Protein AF-A0A8H4XQY8-F1 (afdb_monomer_lite)

Sequence (117 aa):
MSKQLFSVPIPSTNGSFTCTIPSDAQENSAIYLLTFTSPADNRLTPEFLDTFRLALDILEHNYPKGVLITTSGIQKFYSNGLELESALSSPGFFERHLNTLFRRLLTYVASYYLRIH

Structure (mmCIF, N/CA/C/O backbone):
data_AF-A0A8H4XQY8-F1
#
_entry.id   AF-A0A8H4XQY8-F1
#
loop_
_atom_site.group_PDB
_atom_site.id
_atom_site.type_symbol
_atom_site.label_atom_id
_atom_site.label_alt_id
_atom_site.label_comp_id
_atom_site.label_asym_id
_atom_site.label_entity_id
_atom_site.label_seq_id
_atom_site.pdbx_PDB_ins_code
_atom_site.Cartn_x
_atom_site.Cartn_y
_atom_site.Cartn_z
_atom_site.occupancy
_atom_site.B_iso_or_equiv
_atom_site.auth_seq_id
_atom_site.auth_comp_id
_atom_site.auth_asym_id
_atom_site.auth_atom_id
_atom_site.pdbx_PDB_model_num
ATOM 1 N N . MET A 1 1 ? -1.600 8.418 22.329 1.00 73.56 1 MET A N 1
ATOM 2 C CA . MET A 1 1 ? -0.433 8.483 21.419 1.00 73.56 1 MET A CA 1
ATOM 3 C C . MET A 1 1 ? -0.755 7.650 20.185 1.00 73.56 1 MET A C 1
ATOM 5 O O . MET A 1 1 ? -1.730 6.911 20.228 1.00 73.56 1 MET A O 1
ATOM 9 N N . SER A 1 2 ? -0.014 7.777 19.080 1.00 86.06 2 SER A N 1
ATOM 10 C CA . SER A 1 2 ? -0.180 6.821 17.978 1.00 86.06 2 SER A CA 1
ATOM 11 C C . SER A 1 2 ? 0.436 5.478 18.372 1.00 86.06 2 SER A C 1
ATOM 13 O O . SER A 1 2 ? 1.499 5.428 18.996 1.00 86.06 2 SER A O 1
ATOM 15 N N . LYS A 1 3 ? -0.239 4.380 18.029 1.00 93.19 3 LYS A N 1
ATOM 16 C CA . LYS A 1 3 ? 0.210 3.021 18.342 1.00 93.19 3 LYS A CA 1
ATOM 17 C C . LYS A 1 3 ? 0.549 2.283 17.059 1.00 93.19 3 LYS A C 1
ATOM 19 O O . LYS A 1 3 ? -0.319 2.097 16.210 1.00 93.19 3 LYS A O 1
ATOM 24 N N . GLN A 1 4 ? 1.791 1.827 16.928 1.00 96.19 4 GLN A N 1
ATOM 25 C CA . GLN A 1 4 ? 2.189 0.973 15.811 1.00 96.19 4 GLN A CA 1
ATOM 26 C C . GLN A 1 4 ? 1.580 -0.424 15.952 1.00 96.19 4 GLN A C 1
ATOM 28 O O . GLN A 1 4 ? 1.637 -1.030 17.022 1.00 96.19 4 GLN A O 1
ATOM 33 N N . LEU A 1 5 ? 1.002 -0.921 14.860 1.00 96.19 5 LEU A N 1
ATOM 34 C CA . LEU A 1 5 ? 0.443 -2.266 14.757 1.00 96.19 5 LEU A CA 1
ATOM 35 C C . LEU A 1 5 ? 1.447 -3.226 14.123 1.00 96.19 5 LEU A C 1
ATOM 37 O O . LEU A 1 5 ? 1.768 -4.254 14.711 1.00 96.19 5 LEU A O 1
ATOM 41 N N . PHE A 1 6 ? 1.967 -2.866 12.949 1.00 98.06 6 PHE A N 1
ATOM 42 C CA . PHE A 1 6 ? 2.963 -3.648 12.222 1.00 98.06 6 PHE A CA 1
ATOM 43 C C . PHE A 1 6 ? 3.777 -2.762 11.272 1.00 98.06 6 PHE A C 1
ATOM 45 O O . PHE A 1 6 ? 3.375 -1.642 10.948 1.00 98.06 6 PHE A O 1
ATOM 52 N N . SER A 1 7 ? 4.916 -3.283 10.815 1.00 98.31 7 SER A N 1
ATOM 53 C CA . SER A 1 7 ? 5.721 -2.694 9.747 1.00 98.31 7 SER A CA 1
ATOM 54 C C . SER A 1 7 ? 6.239 -3.800 8.830 1.00 98.31 7 SER A C 1
ATOM 56 O O . SER A 1 7 ? 6.660 -4.851 9.315 1.00 98.31 7 SER A O 1
ATOM 58 N N . VAL A 1 8 ? 6.174 -3.577 7.520 1.00 98.50 8 VAL A N 1
ATOM 59 C CA . VAL A 1 8 ? 6.625 -4.514 6.488 1.00 98.50 8 VAL A CA 1
ATOM 60 C C . VAL A 1 8 ? 7.692 -3.818 5.641 1.00 98.50 8 VAL A C 1
ATOM 62 O O . VAL A 1 8 ? 7.391 -2.779 5.045 1.00 98.50 8 VAL A O 1
ATOM 65 N N . PRO A 1 9 ? 8.932 -4.333 5.585 1.00 98.38 9 PRO A N 1
ATOM 66 C CA . PRO A 1 9 ? 9.963 -3.770 4.720 1.00 98.38 9 PRO A CA 1
ATOM 67 C C . PRO A 1 9 ? 9.635 -4.051 3.251 1.00 98.38 9 PRO A C 1
ATOM 69 O O . PRO A 1 9 ? 9.136 -5.126 2.922 1.00 98.38 9 PRO A O 1
ATOM 72 N N . ILE A 1 10 ? 9.945 -3.101 2.370 1.00 98.06 10 ILE A N 1
ATOM 73 C CA . ILE A 1 10 ? 9.835 -3.294 0.921 1.00 98.06 10 ILE A CA 1
ATOM 74 C C . ILE A 1 10 ? 11.143 -3.945 0.443 1.00 98.06 10 ILE A C 1
ATOM 76 O O . ILE A 1 10 ? 12.202 -3.320 0.586 1.00 98.06 10 ILE A O 1
ATOM 80 N N . PRO A 1 11 ? 11.113 -5.175 -0.105 1.00 95.88 11 PRO A N 1
ATOM 81 C CA . PRO A 1 11 ? 12.318 -5.890 -0.521 1.00 95.88 11 PRO A CA 1
ATOM 82 C C . PRO A 1 11 ? 13.217 -5.069 -1.446 1.00 95.88 11 PRO A C 1
ATOM 84 O O . PRO A 1 11 ? 12.731 -4.309 -2.277 1.00 95.88 11 PRO A O 1
ATOM 87 N N . SER A 1 12 ? 14.535 -5.241 -1.305 1.00 87.44 12 SER A N 1
ATOM 88 C CA . SER A 1 12 ? 15.548 -4.591 -2.156 1.00 87.44 12 SER A CA 1
ATOM 89 C C . SER A 1 12 ? 15.517 -3.054 -2.148 1.00 87.44 12 SER A C 1
ATOM 91 O O . SER A 1 12 ? 16.146 -2.416 -2.990 1.00 87.44 12 SER A O 1
ATOM 93 N N . THR A 1 13 ? 14.835 -2.448 -1.174 1.00 89.25 13 THR A N 1
ATOM 94 C CA . THR A 1 13 ? 14.815 -1.001 -0.941 1.00 89.25 13 THR A CA 1
ATOM 95 C C . THR A 1 13 ? 15.102 -0.697 0.531 1.00 89.25 13 THR A C 1
ATOM 97 O O . THR A 1 13 ? 15.070 -1.583 1.382 1.00 89.25 13 THR A O 1
ATOM 100 N N . ASN A 1 14 ? 15.314 0.581 0.853 1.00 92.75 14 ASN A N 1
ATOM 101 C CA . ASN A 1 14 ? 15.337 1.068 2.239 1.00 92.75 14 ASN A CA 1
ATOM 102 C C . ASN A 1 14 ? 13.946 1.550 2.700 1.00 92.75 14 ASN A C 1
ATOM 104 O O . ASN A 1 14 ? 13.840 2.426 3.559 1.00 92.75 14 ASN A O 1
ATOM 108 N N . GLY A 1 15 ? 12.885 1.047 2.064 1.00 97.12 15 GLY A N 1
ATOM 109 C CA . GLY A 1 15 ? 11.510 1.461 2.290 1.00 97.12 15 GLY A CA 1
ATOM 110 C C . GLY A 1 15 ? 10.699 0.506 3.164 1.00 97.12 15 GLY A C 1
ATOM 111 O O . GLY A 1 15 ? 11.091 -0.631 3.421 1.00 97.12 15 GLY A O 1
ATOM 112 N N . SER A 1 16 ? 9.539 0.968 3.627 1.00 98.44 16 SER A N 1
ATOM 113 C CA . SER A 1 16 ? 8.597 0.161 4.408 1.00 98.44 16 SER A CA 1
ATOM 114 C C . SER A 1 16 ? 7.160 0.676 4.323 1.00 98.44 16 SER A C 1
ATOM 116 O O . SER A 1 16 ? 6.914 1.843 4.012 1.00 98.44 16 SER A O 1
ATOM 118 N N . PHE A 1 17 ? 6.222 -0.209 4.656 1.00 98.62 17 PHE A N 1
ATOM 119 C CA . PHE A 1 17 ? 4.832 0.095 4.981 1.00 98.62 17 PHE A CA 1
ATOM 120 C C . PHE A 1 17 ? 4.639 -0.067 6.487 1.00 98.62 17 PHE A C 1
ATOM 122 O O . PHE A 1 17 ? 4.859 -1.149 7.018 1.00 98.62 17 PHE A O 1
ATOM 129 N N . THR A 1 18 ? 4.204 0.979 7.182 1.00 98.50 18 THR A N 1
ATOM 130 C CA . THR A 1 18 ? 3.956 0.960 8.628 1.00 98.50 18 THR A CA 1
ATOM 131 C C . THR A 1 18 ? 2.500 1.290 8.910 1.00 98.50 18 THR A C 1
ATOM 133 O O . THR A 1 18 ? 2.009 2.344 8.511 1.00 98.50 18 THR A O 1
ATOM 136 N N . CYS A 1 19 ? 1.809 0.394 9.612 1.00 97.88 19 CYS A N 1
ATOM 137 C CA . CYS A 1 19 ? 0.425 0.591 10.019 1.00 97.88 19 CYS A CA 1
ATOM 138 C C . CYS A 1 19 ? 0.351 1.029 11.480 1.00 97.88 19 CYS A C 1
ATOM 140 O O . CYS A 1 19 ? 0.969 0.423 12.361 1.00 97.88 19 CYS A O 1
ATOM 142 N N . THR A 1 20 ? -0.450 2.054 11.749 1.00 96.94 20 THR A N 1
ATOM 143 C CA . THR A 1 20 ? -0.670 2.597 13.092 1.00 96.94 20 THR A CA 1
ATOM 144 C C . THR A 1 20 ? -2.153 2.844 13.356 1.00 96.94 20 THR A C 1
ATOM 146 O O . THR A 1 20 ? -2.943 2.964 12.422 1.00 96.94 20 THR A O 1
ATOM 149 N N . ILE A 1 21 ? -2.521 2.943 14.631 1.00 95.00 21 ILE A N 1
ATOM 150 C CA . ILE A 1 21 ? -3.768 3.575 15.069 1.00 95.00 21 ILE A CA 1
ATOM 151 C C . ILE A 1 21 ? -3.408 5.000 15.514 1.00 95.00 21 ILE A C 1
ATOM 153 O O . ILE A 1 21 ? -2.472 5.159 16.306 1.00 95.00 21 ILE A O 1
ATOM 157 N N . PRO A 1 22 ? -4.098 6.046 15.022 1.00 89.50 22 PRO A N 1
ATOM 158 C CA . PRO A 1 22 ? -3.699 7.434 15.260 1.00 89.50 22 PRO A CA 1
ATOM 159 C C . PRO A 1 22 ? -3.929 7.900 16.707 1.00 89.50 22 PRO A C 1
ATOM 161 O O . PRO A 1 22 ? -3.283 8.847 17.153 1.00 89.50 22 PRO A O 1
ATOM 164 N N . SER A 1 23 ? -4.834 7.253 17.44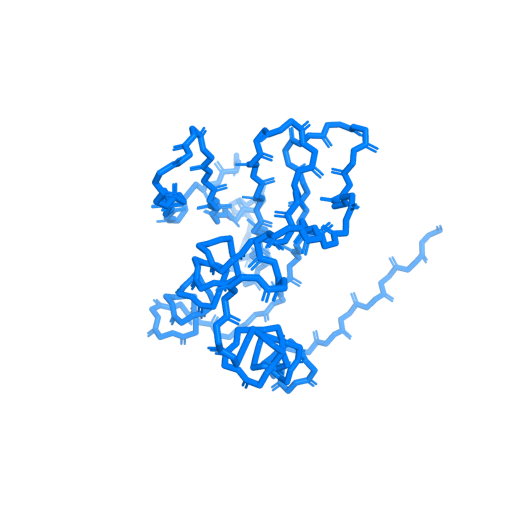5 1.00 86.94 23 SER A N 1
ATOM 165 C CA . SER A 1 23 ? -5.182 7.608 18.822 1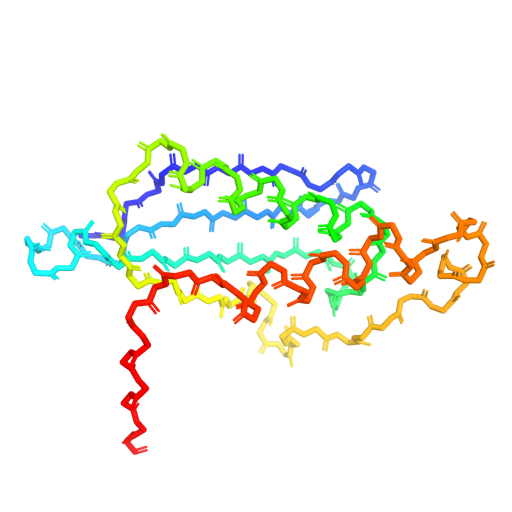.00 86.94 23 SER A CA 1
ATOM 166 C C . SER A 1 23 ? -5.640 6.385 19.614 1.00 86.94 23 SER A C 1
ATOM 168 O O . SER A 1 23 ? -6.328 5.522 19.078 1.00 86.94 23 SER A O 1
ATOM 170 N N . ASP A 1 24 ? -5.316 6.352 20.908 1.00 81.19 24 ASP A N 1
ATOM 171 C CA . ASP A 1 24 ? -5.753 5.308 21.846 1.00 81.19 24 ASP A CA 1
ATOM 172 C C . ASP A 1 24 ? -7.222 5.472 22.286 1.00 81.19 24 ASP A C 1
ATOM 174 O O . ASP A 1 24 ? -7.742 4.650 23.040 1.00 81.19 24 ASP A O 1
ATOM 178 N N . ALA A 1 25 ? -7.905 6.537 21.849 1.00 83.56 25 ALA A N 1
ATOM 179 C C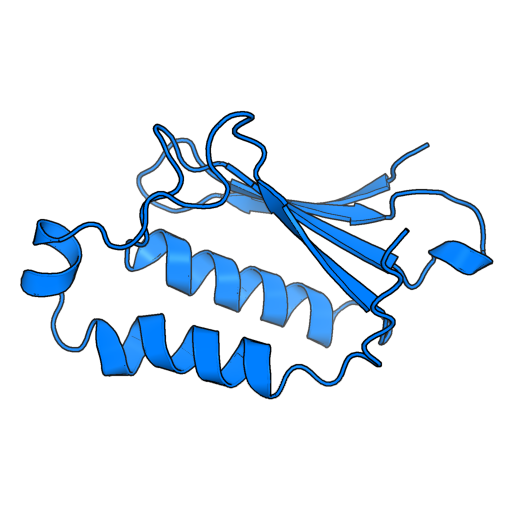A . ALA A 1 25 ? -9.325 6.718 22.130 1.00 83.56 25 ALA A CA 1
ATOM 180 C C . ALA A 1 25 ? -10.145 5.594 21.477 1.00 83.56 25 ALA A C 1
ATOM 182 O O . ALA A 1 25 ? -9.957 5.278 20.302 1.00 83.56 25 ALA A O 1
ATOM 183 N N . GLN A 1 26 ? -11.087 5.021 22.229 1.00 78.88 26 GLN A N 1
ATOM 184 C CA . GLN A 1 26 ? -11.871 3.857 21.804 1.00 78.88 26 GLN A CA 1
ATOM 185 C C . GLN A 1 26 ? -12.594 4.074 20.463 1.00 78.88 26 GLN A C 1
ATOM 187 O O . GLN A 1 26 ? -12.675 3.158 19.648 1.00 78.88 26 GLN A O 1
ATOM 192 N N . GLU A 1 27 ? -13.061 5.294 20.205 1.00 80.94 27 GLU A N 1
ATOM 193 C CA . GLU A 1 27 ? -13.688 5.720 18.945 1.00 80.94 27 GLU A CA 1
ATOM 194 C C . GLU A 1 27 ? -12.772 5.605 17.713 1.00 80.94 27 GLU A C 1
ATOM 196 O O . GLU A 1 27 ? -13.256 5.409 16.603 1.00 80.94 27 GLU A O 1
ATOM 201 N N . ASN A 1 28 ? -11.452 5.656 17.908 1.00 81.06 28 ASN A N 1
ATOM 202 C CA . ASN A 1 28 ? -10.447 5.568 16.848 1.00 81.06 28 ASN A CA 1
ATOM 203 C C . ASN A 1 28 ? -9.815 4.173 16.742 1.00 81.06 28 ASN A C 1
ATOM 205 O O . ASN A 1 28 ? -8.955 3.959 15.892 1.00 81.06 28 ASN A O 1
ATOM 209 N N . SER A 1 29 ? -10.242 3.210 17.569 1.00 82.31 29 SER A N 1
ATOM 210 C CA . SER A 1 29 ? -9.667 1.854 17.613 1.00 82.31 29 SER A CA 1
ATOM 211 C C . SER A 1 29 ? -9.816 1.063 16.304 1.00 82.31 29 SER A C 1
ATOM 213 O O . SER A 1 29 ? -9.083 0.100 16.084 1.00 82.31 29 SER A O 1
ATOM 215 N N . ALA A 1 30 ? -10.720 1.500 15.421 1.00 87.19 30 ALA A N 1
ATOM 216 C CA . ALA A 1 30 ? -10.949 0.947 14.088 1.00 87.19 30 ALA A CA 1
ATOM 217 C C . ALA A 1 30 ? -10.510 1.904 12.957 1.00 87.19 30 ALA A C 1
ATOM 219 O O . ALA A 1 30 ? -11.023 1.812 11.843 1.00 87.19 30 ALA A O 1
ATOM 220 N N . ILE A 1 31 ? -9.601 2.847 13.228 1.00 92.94 31 ILE A N 1
ATOM 221 C CA . ILE A 1 31 ? -8.968 3.690 12.205 1.00 92.94 31 ILE A CA 1
ATOM 222 C C . ILE A 1 31 ? -7.521 3.240 12.037 1.00 92.94 31 ILE A C 1
ATOM 224 O O . ILE A 1 31 ? -6.715 3.323 12.963 1.00 92.94 31 ILE A O 1
ATOM 228 N N . TYR A 1 32 ? -7.189 2.803 10.830 1.00 94.38 32 TYR A N 1
ATOM 229 C CA . TYR A 1 32 ? -5.866 2.323 10.464 1.00 94.38 32 TYR A CA 1
ATOM 230 C C . TYR A 1 32 ? -5.193 3.328 9.542 1.00 94.38 32 TYR A C 1
ATOM 232 O O . TYR A 1 32 ? -5.702 3.624 8.464 1.00 94.38 32 TYR A O 1
ATOM 240 N N . LEU A 1 33 ? -4.041 3.846 9.957 1.00 96.38 33 LEU A N 1
ATOM 241 C CA . LEU A 1 33 ? -3.191 4.696 9.136 1.00 96.38 33 LEU A CA 1
ATOM 242 C C . LEU A 1 33 ? -2.014 3.873 8.616 1.00 96.38 33 LEU A C 1
ATOM 244 O O . LEU A 1 33 ? -1.111 3.529 9.382 1.00 96.38 33 LEU A O 1
ATOM 248 N N . LEU A 1 34 ? -2.034 3.574 7.320 1.00 97.50 34 LEU A N 1
ATOM 249 C CA . LEU A 1 34 ? -0.971 2.886 6.605 1.00 97.50 34 LEU A CA 1
ATOM 250 C C . LEU A 1 34 ? -0.068 3.911 5.914 1.00 97.50 34 LEU A C 1
ATOM 252 O O . LEU A 1 34 ? -0.416 4.477 4.876 1.00 97.50 34 LEU A O 1
ATOM 256 N N . THR A 1 35 ? 1.100 4.138 6.501 1.00 98.25 35 THR A N 1
ATOM 257 C CA . THR A 1 35 ? 2.122 5.046 5.979 1.00 98.25 35 THR A CA 1
ATOM 258 C C . THR A 1 35 ? 3.160 4.256 5.204 1.00 98.25 35 THR A C 1
ATOM 260 O O . THR A 1 35 ? 3.745 3.323 5.750 1.00 98.25 35 THR A O 1
ATOM 263 N N . PHE A 1 36 ? 3.438 4.639 3.963 1.00 98.25 36 PHE A N 1
ATOM 264 C CA . PHE A 1 36 ? 4.506 4.032 3.174 1.00 98.25 36 PHE A CA 1
ATOM 265 C C . PHE A 1 36 ? 5.607 5.029 2.825 1.00 98.25 36 PHE A C 1
ATOM 267 O O . PHE A 1 36 ? 5.360 6.203 2.542 1.00 98.25 36 PHE A O 1
ATOM 274 N N . THR A 1 37 ? 6.839 4.534 2.838 1.00 98.00 37 THR A N 1
ATOM 275 C CA . THR A 1 37 ? 8.041 5.291 2.493 1.00 98.00 37 THR A CA 1
ATOM 276 C C . THR A 1 37 ? 8.923 4.388 1.654 1.00 98.00 37 THR A C 1
ATOM 278 O O . THR A 1 37 ? 9.397 3.378 2.150 1.00 98.00 37 THR A O 1
ATOM 281 N N . SER A 1 38 ? 9.160 4.749 0.402 1.00 97.12 38 SER A N 1
ATOM 282 C CA . SER A 1 38 ? 10.041 4.063 -0.536 1.00 97.12 38 SER A CA 1
ATOM 283 C C . SER A 1 38 ? 10.831 5.128 -1.292 1.00 97.12 38 SER A C 1
ATOM 285 O O . SER A 1 38 ? 10.320 5.703 -2.258 1.00 97.12 38 SER A O 1
ATOM 287 N N . PRO A 1 39 ? 12.041 5.473 -0.818 1.00 94.38 39 PRO A N 1
ATOM 288 C CA . PRO A 1 39 ? 12.843 6.519 -1.432 1.00 94.38 39 PRO A CA 1
ATOM 289 C C . PRO A 1 39 ? 13.114 6.256 -2.924 1.00 94.38 39 PRO A C 1
ATOM 291 O O . PRO A 1 39 ? 13.243 5.110 -3.340 1.00 94.38 39 PRO A O 1
ATOM 294 N N . ALA A 1 40 ? 13.236 7.295 -3.751 1.00 94.00 40 ALA A N 1
ATOM 295 C CA . ALA A 1 40 ? 13.197 8.715 -3.376 1.00 94.00 40 ALA A CA 1
ATOM 296 C C . ALA A 1 40 ? 11.777 9.322 -3.320 1.00 94.00 40 ALA A C 1
ATOM 298 O O . ALA A 1 40 ? 11.590 10.383 -2.727 1.00 94.00 40 ALA A O 1
ATOM 299 N N . ASP A 1 41 ? 10.792 8.679 -3.944 1.00 95.50 41 ASP A N 1
ATOM 300 C CA . ASP A 1 41 ? 9.525 9.317 -4.323 1.00 95.50 41 ASP A CA 1
ATOM 301 C C . ASP A 1 41 ? 8.349 8.328 -4.484 1.00 95.50 41 ASP A C 1
ATOM 303 O O . ASP A 1 41 ? 7.379 8.614 -5.188 1.00 95.50 41 ASP A O 1
ATOM 307 N N . ASN A 1 42 ? 8.399 7.177 -3.801 1.00 96.81 42 ASN A N 1
ATOM 308 C CA . ASN A 1 42 ? 7.342 6.158 -3.788 1.00 96.81 42 ASN A CA 1
ATOM 309 C C . ASN A 1 42 ? 6.942 5.682 -5.197 1.00 96.81 42 ASN A C 1
ATOM 311 O O . ASN A 1 42 ? 5.755 5.630 -5.539 1.00 96.81 42 ASN A O 1
ATOM 315 N N . ARG A 1 43 ? 7.938 5.362 -6.031 1.00 96.88 43 ARG A N 1
ATOM 316 C CA . ARG A 1 43 ? 7.726 4.736 -7.343 1.00 96.88 43 ARG A CA 1
ATOM 317 C C . ARG A 1 43 ? 7.065 3.367 -7.204 1.00 96.88 43 ARG A C 1
ATOM 319 O O . ARG A 1 43 ? 7.391 2.589 -6.310 1.00 96.88 43 ARG A O 1
ATOM 326 N N . LEU A 1 44 ? 6.142 3.077 -8.113 1.00 96.88 44 LEU A N 1
ATOM 327 C CA . LEU A 1 44 ? 5.406 1.819 -8.144 1.00 96.88 44 LEU A CA 1
ATOM 328 C C . LEU A 1 44 ? 6.250 0.750 -8.851 1.00 96.88 44 LEU A C 1
ATOM 330 O O . LEU A 1 44 ? 6.204 0.635 -10.077 1.00 96.88 44 LEU A O 1
ATOM 334 N N . THR A 1 45 ? 7.015 -0.008 -8.068 1.00 96.38 45 THR A N 1
ATOM 335 C CA . THR A 1 45 ? 7.717 -1.233 -8.492 1.00 96.38 45 THR A CA 1
ATOM 336 C C . THR A 1 45 ? 6.905 -2.476 -8.096 1.00 96.38 45 THR A C 1
ATOM 338 O O . THR A 1 45 ? 5.996 -2.362 -7.263 1.00 96.38 45 THR A O 1
ATOM 341 N N . PRO A 1 46 ? 7.204 -3.672 -8.637 1.00 96.56 46 PRO A N 1
ATOM 342 C CA . PRO A 1 46 ? 6.584 -4.917 -8.182 1.00 96.56 46 PRO A CA 1
ATOM 343 C C . PRO A 1 46 ? 6.676 -5.111 -6.664 1.00 96.56 46 PRO A C 1
ATOM 345 O O . PRO A 1 46 ? 5.672 -5.395 -6.017 1.00 96.56 46 PRO A O 1
ATOM 348 N N . GLU A 1 47 ? 7.845 -4.861 -6.072 1.00 96.94 47 GLU A N 1
ATOM 349 C CA . GLU A 1 47 ? 8.097 -5.026 -4.637 1.00 96.94 47 GLU A CA 1
ATOM 350 C C . GLU A 1 47 ? 7.243 -4.069 -3.806 1.00 96.94 47 GLU A C 1
ATOM 352 O O . GLU A 1 47 ? 6.682 -4.473 -2.788 1.00 96.94 47 GLU A O 1
ATOM 357 N N . PHE A 1 48 ? 7.101 -2.813 -4.240 1.00 97.62 48 PHE A N 1
ATOM 358 C CA . PHE A 1 48 ? 6.227 -1.844 -3.581 1.00 97.62 48 PHE A CA 1
ATOM 359 C C . PHE A 1 48 ? 4.766 -2.308 -3.617 1.00 97.62 48 PHE A C 1
ATOM 361 O O . PHE A 1 48 ? 4.086 -2.315 -2.589 1.00 97.62 48 PHE A O 1
ATOM 368 N N . LEU A 1 49 ? 4.283 -2.713 -4.796 1.00 97.75 49 LEU A N 1
ATOM 369 C CA . LEU A 1 49 ? 2.894 -3.123 -5.014 1.00 97.75 49 LEU A CA 1
ATOM 370 C C . LEU A 1 49 ? 2.548 -4.399 -4.238 1.00 97.75 49 LEU A C 1
ATOM 372 O O . LEU A 1 49 ? 1.492 -4.469 -3.604 1.00 97.75 49 LEU A O 1
ATOM 376 N N . ASP A 1 50 ? 3.441 -5.385 -4.240 1.00 97.31 50 ASP A N 1
ATOM 377 C CA . ASP A 1 50 ? 3.255 -6.644 -3.521 1.00 97.31 50 ASP A CA 1
ATOM 378 C C . ASP A 1 50 ? 3.341 -6.444 -2.007 1.00 97.31 50 ASP A C 1
ATOM 380 O O . ASP A 1 50 ? 2.532 -7.005 -1.265 1.00 97.31 50 ASP A O 1
ATOM 384 N N . THR A 1 51 ? 4.240 -5.573 -1.539 1.00 98.38 51 THR A N 1
ATOM 385 C CA . THR A 1 51 ? 4.328 -5.212 -0.116 1.00 98.38 51 THR A CA 1
ATOM 386 C C . THR A 1 51 ? 3.072 -4.474 0.348 1.00 98.38 51 THR A C 1
ATOM 388 O O . THR A 1 51 ? 2.569 -4.745 1.438 1.00 98.38 51 THR A O 1
ATOM 391 N N . PHE A 1 52 ? 2.503 -3.596 -0.486 1.00 98.06 52 PHE A N 1
ATOM 392 C CA . PHE A 1 52 ? 1.225 -2.947 -0.189 1.00 98.06 52 PHE A CA 1
ATOM 393 C C . PHE A 1 52 ? 0.106 -3.992 -0.071 1.00 98.06 52 PHE A C 1
ATOM 395 O O . PHE A 1 52 ? -0.640 -4.007 0.907 1.00 98.06 52 PHE A O 1
ATOM 402 N N . ARG A 1 53 ? 0.013 -4.928 -1.021 1.00 97.06 53 ARG A N 1
ATOM 403 C CA . ARG A 1 53 ? -0.983 -6.009 -0.956 1.00 97.06 53 ARG A CA 1
ATOM 404 C C . ARG A 1 53 ? -0.838 -6.849 0.308 1.00 97.06 53 ARG A C 1
ATOM 406 O O . ARG A 1 53 ? -1.857 -7.114 0.940 1.00 97.06 53 ARG A O 1
ATOM 413 N N . LEU A 1 54 ? 0.392 -7.194 0.689 1.00 97.81 54 LEU A N 1
ATOM 414 C CA . LEU A 1 54 ? 0.687 -7.923 1.921 1.00 97.81 54 LEU A CA 1
ATOM 415 C C . LEU A 1 54 ? 0.285 -7.125 3.169 1.00 97.81 54 LEU A C 1
ATOM 417 O O . LEU A 1 54 ? -0.292 -7.686 4.095 1.00 97.81 54 LEU A O 1
ATOM 421 N N . ALA A 1 55 ? 0.533 -5.815 3.199 1.00 97.81 55 ALA A N 1
ATOM 422 C CA . ALA A 1 55 ? 0.084 -4.964 4.299 1.00 97.81 55 ALA A CA 1
ATOM 423 C C . ALA A 1 55 ? -1.450 -4.959 4.429 1.00 97.81 55 ALA A C 1
ATOM 425 O O . ALA A 1 55 ? -1.969 -5.014 5.544 1.00 97.81 55 ALA A O 1
ATOM 426 N N . LEU A 1 56 ? -2.175 -4.952 3.303 1.00 96.12 56 LEU A N 1
ATOM 427 C CA . LEU A 1 56 ? -3.635 -5.094 3.294 1.00 96.12 56 LEU A CA 1
ATOM 428 C C . LEU A 1 56 ? -4.075 -6.486 3.782 1.00 96.12 56 LEU A C 1
ATOM 430 O O . LEU A 1 56 ? -5.007 -6.571 4.575 1.00 96.12 56 LEU A O 1
ATOM 434 N N . ASP A 1 57 ? -3.380 -7.562 3.387 1.00 95.69 57 ASP A N 1
ATOM 435 C CA . ASP A 1 57 ? -3.649 -8.925 3.881 1.00 95.69 57 ASP A CA 1
ATOM 436 C C . ASP A 1 57 ? -3.500 -9.027 5.396 1.00 95.69 57 ASP A C 1
ATOM 438 O O . ASP A 1 57 ? -4.387 -9.555 6.070 1.00 95.69 57 ASP A O 1
ATOM 442 N N . ILE A 1 58 ? -2.391 -8.507 5.927 1.00 96.62 58 ILE A N 1
ATOM 443 C CA . ILE A 1 58 ? -2.112 -8.495 7.363 1.00 96.62 58 ILE A CA 1
ATOM 444 C C . ILE A 1 58 ? -3.207 -7.727 8.095 1.00 96.62 58 ILE A C 1
ATOM 446 O O . ILE A 1 58 ? -3.678 -8.196 9.133 1.00 96.62 58 ILE A O 1
ATOM 450 N N . LEU A 1 59 ? -3.612 -6.571 7.562 1.00 94.12 59 LEU A N 1
ATOM 451 C CA . LEU A 1 59 ? -4.632 -5.743 8.185 1.00 94.12 59 LEU A CA 1
ATOM 452 C C . LEU A 1 59 ? -5.992 -6.456 8.228 1.00 94.12 59 LEU A C 1
ATOM 454 O O . LEU A 1 59 ? -6.597 -6.553 9.291 1.00 94.12 59 LEU A O 1
ATOM 458 N N . GLU A 1 60 ? -6.440 -7.001 7.096 1.00 91.75 60 GLU A N 1
ATOM 459 C CA . GLU A 1 60 ? -7.739 -7.672 6.965 1.00 91.75 60 GLU A CA 1
ATOM 460 C C . GLU A 1 60 ? -7.837 -8.975 7.774 1.00 91.75 60 GLU A C 1
ATOM 462 O O . GLU A 1 60 ? -8.911 -9.297 8.280 1.00 91.75 60 GLU A O 1
ATOM 467 N N . HIS A 1 61 ? -6.744 -9.738 7.890 1.00 93.38 61 HIS A N 1
ATOM 468 C CA . HIS A 1 61 ? -6.761 -11.029 8.587 1.00 93.38 61 HIS A CA 1
ATOM 469 C C . HIS A 1 61 ? -6.582 -10.913 10.099 1.00 93.38 61 HIS A C 1
ATOM 471 O O . HIS A 1 61 ? -7.110 -11.747 10.834 1.00 93.38 61 HIS A O 1
ATOM 477 N N . ASN A 1 62 ? -5.820 -9.924 10.571 1.00 95.12 62 ASN A N 1
ATOM 478 C CA . ASN A 1 62 ? -5.394 -9.876 11.973 1.00 95.12 62 ASN A CA 1
ATOM 479 C C . ASN A 1 62 ? -6.097 -8.797 12.799 1.00 95.12 62 ASN A C 1
ATOM 481 O O . ASN A 1 62 ? -5.952 -8.793 14.023 1.00 95.12 62 ASN A O 1
ATOM 485 N N . TYR A 1 63 ? -6.845 -7.886 12.169 1.00 92.44 63 TYR A N 1
ATOM 486 C CA . TYR A 1 63 ? -7.472 -6.762 12.859 1.00 92.44 63 TYR A CA 1
ATOM 487 C C . TYR A 1 63 ? -8.967 -6.641 12.524 1.00 92.44 63 TYR A C 1
ATOM 489 O O . TYR A 1 63 ? -9.409 -7.072 11.457 1.00 92.44 63 TYR A O 1
ATOM 497 N N . PRO A 1 64 ? -9.780 -6.074 13.437 1.00 91.44 64 PRO A N 1
ATOM 498 C CA . PRO A 1 64 ? -11.191 -5.815 13.176 1.00 91.44 64 PRO A CA 1
ATOM 499 C C . PRO A 1 64 ? -11.420 -4.951 11.930 1.00 91.44 64 PRO A C 1
ATOM 501 O O . PRO A 1 64 ? -10.585 -4.139 11.542 1.00 91.44 64 PRO A O 1
ATOM 504 N N . LYS A 1 65 ? -12.603 -5.076 11.320 1.00 89.06 65 LYS A N 1
ATOM 505 C CA . LYS A 1 65 ? -12.988 -4.199 10.207 1.00 89.06 65 LYS A CA 1
ATOM 506 C C . LYS A 1 65 ? -13.025 -2.743 10.669 1.00 89.06 65 LYS A C 1
ATOM 508 O O . LYS A 1 65 ? -13.571 -2.437 11.728 1.00 89.06 65 LYS A O 1
ATOM 513 N N . GLY A 1 66 ? -12.501 -1.855 9.833 1.00 89.19 66 GLY A N 1
ATOM 514 C CA . GLY A 1 66 ? -12.366 -0.441 10.150 1.00 89.19 66 GLY A CA 1
ATOM 515 C C . GLY A 1 66 ? -12.123 0.416 8.916 1.00 89.19 66 GLY A C 1
ATOM 516 O O . GLY A 1 66 ? -12.227 -0.057 7.786 1.00 89.19 66 GLY A O 1
ATOM 517 N N . VAL A 1 67 ? -11.803 1.685 9.144 1.00 90.50 67 VAL A N 1
ATOM 518 C CA . VAL A 1 67 ? -11.433 2.645 8.102 1.00 90.50 67 VAL A CA 1
ATOM 519 C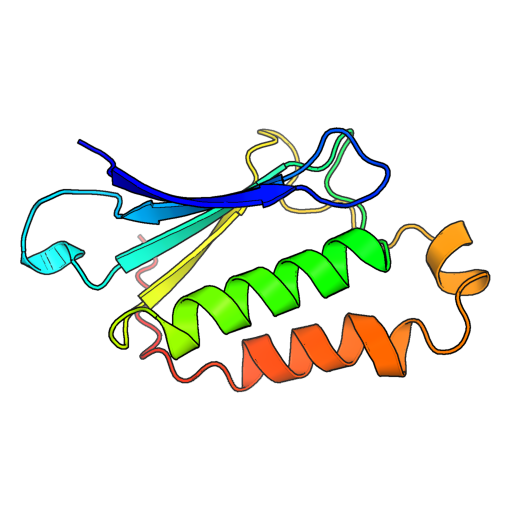 C . VAL A 1 67 ? -9.934 2.542 7.849 1.00 90.50 67 VAL A C 1
ATOM 521 O O . VAL A 1 67 ? -9.142 2.600 8.786 1.00 90.50 67 VAL A O 1
ATOM 524 N N . LEU A 1 68 ? -9.543 2.420 6.582 1.00 93.19 68 LEU A N 1
ATOM 525 C CA . LEU A 1 68 ? -8.148 2.491 6.159 1.00 93.19 68 LEU A CA 1
ATOM 526 C C . LEU A 1 68 ? -7.856 3.868 5.560 1.00 93.19 68 LEU A C 1
ATOM 528 O O . LEU A 1 68 ? -8.531 4.308 4.631 1.00 93.19 68 LEU A O 1
ATOM 532 N N . ILE A 1 69 ? -6.815 4.515 6.067 1.00 94.38 69 ILE A N 1
ATOM 533 C CA . ILE A 1 69 ? -6.218 5.729 5.522 1.00 94.38 69 ILE A CA 1
ATOM 534 C C . ILE A 1 69 ? -4.823 5.357 5.038 1.00 94.38 69 ILE A C 1
ATOM 536 O O . ILE A 1 69 ? -4.033 4.796 5.794 1.00 94.38 69 ILE A O 1
ATOM 540 N N . THR A 1 70 ? -4.500 5.686 3.794 1.00 96.38 70 THR A N 1
ATOM 541 C CA . THR A 1 70 ? -3.158 5.497 3.242 1.00 96.38 70 THR A CA 1
ATOM 542 C C . THR A 1 70 ? -2.474 6.847 3.116 1.00 96.38 70 THR A C 1
ATOM 544 O O . THR A 1 70 ? -3.082 7.828 2.691 1.00 96.38 70 THR A O 1
ATOM 547 N N . THR A 1 71 ? -1.205 6.921 3.496 1.00 96.94 71 THR A N 1
ATOM 548 C CA . THR A 1 71 ? -0.426 8.154 3.386 1.00 96.94 71 THR A CA 1
ATOM 549 C C . THR A 1 71 ? 1.034 7.857 3.086 1.00 96.94 71 THR A C 1
ATOM 551 O O . THR A 1 71 ? 1.500 6.724 3.198 1.00 96.94 71 THR A O 1
ATOM 554 N N . SER A 1 72 ? 1.764 8.897 2.711 1.00 97.69 72 SER A N 1
ATOM 555 C CA . SER A 1 72 ? 3.192 8.825 2.452 1.00 97.69 72 SER A CA 1
ATOM 556 C C . SER A 1 72 ? 3.989 9.360 3.634 1.00 97.69 72 SER A C 1
ATOM 558 O O . SER A 1 72 ? 3.627 10.374 4.231 1.00 97.69 72 SER A O 1
ATOM 560 N N . GLY A 1 73 ? 5.107 8.704 3.945 1.00 96.94 73 GLY A N 1
ATOM 561 C CA . GLY A 1 73 ? 6.135 9.253 4.831 1.00 96.94 73 GLY A CA 1
ATOM 562 C C . GLY A 1 73 ? 7.105 10.209 4.123 1.00 96.94 73 GLY A C 1
ATOM 563 O O . GLY A 1 73 ? 7.971 10.791 4.771 1.00 96.94 73 GLY A O 1
ATOM 564 N N . ILE A 1 74 ? 6.966 10.400 2.807 1.00 95.50 74 ILE A N 1
ATOM 565 C CA . ILE A 1 74 ? 7.728 11.362 2.003 1.00 95.50 74 ILE A CA 1
ATOM 566 C C . ILE A 1 74 ? 6.880 12.623 1.813 1.00 95.50 74 ILE A C 1
ATOM 568 O O . ILE A 1 74 ? 5.900 12.622 1.075 1.00 95.50 74 ILE A O 1
ATOM 572 N N . GLN A 1 75 ? 7.296 13.731 2.434 1.00 91.31 75 GLN A N 1
ATOM 573 C CA . GLN A 1 75 ? 6.512 14.974 2.523 1.00 91.31 75 GLN A CA 1
ATOM 574 C C . GLN A 1 75 ? 6.020 15.518 1.170 1.00 91.31 75 GLN A C 1
ATOM 576 O O . GLN A 1 75 ? 4.931 16.080 1.087 1.00 91.31 75 GLN A O 1
ATOM 581 N N . LYS A 1 76 ? 6.826 15.377 0.112 1.00 93.19 76 LYS A N 1
ATOM 582 C CA . LYS A 1 76 ? 6.531 15.946 -1.211 1.00 93.19 76 LYS A CA 1
ATOM 583 C C . LYS A 1 76 ? 5.649 15.052 -2.083 1.00 93.19 76 LYS A C 1
ATOM 585 O O . LYS A 1 76 ? 4.930 15.564 -2.936 1.00 93.19 76 LYS A O 1
ATOM 590 N N . PHE A 1 77 ? 5.729 13.736 -1.914 1.00 93.50 77 PHE A N 1
ATOM 591 C CA . PHE A 1 77 ? 5.133 12.787 -2.848 1.00 93.50 77 PHE A CA 1
ATOM 592 C C . PHE A 1 77 ? 4.261 11.799 -2.100 1.00 93.50 77 PHE A C 1
ATOM 594 O O . PHE A 1 77 ? 4.764 11.058 -1.260 1.00 93.50 77 PHE A O 1
ATOM 601 N N . TYR A 1 78 ? 2.978 11.718 -2.468 1.00 96.25 78 TYR A N 1
ATOM 602 C CA . TYR A 1 78 ? 2.213 10.508 -2.181 1.00 96.25 78 TYR A CA 1
ATOM 603 C C . TYR A 1 78 ? 2.851 9.344 -2.943 1.00 96.25 78 TYR A C 1
ATOM 605 O O . TYR A 1 78 ? 3.424 8.459 -2.333 1.00 96.25 78 TYR A O 1
ATOM 613 N N . SER A 1 79 ? 2.868 9.410 -4.273 1.00 96.19 79 SER A N 1
ATOM 614 C CA . SER A 1 79 ? 3.634 8.533 -5.162 1.00 96.19 79 SER A CA 1
ATOM 615 C C . SER A 1 79 ? 3.969 9.295 -6.438 1.00 96.19 79 SER A C 1
ATOM 617 O O . SER A 1 79 ? 3.143 10.079 -6.904 1.00 96.19 79 SER A O 1
ATOM 619 N N . ASN A 1 80 ? 5.157 9.076 -7.003 1.00 95.69 80 ASN A N 1
ATOM 620 C CA . ASN A 1 80 ? 5.551 9.627 -8.304 1.00 95.69 80 ASN A CA 1
ATOM 621 C C . ASN A 1 80 ? 5.242 8.676 -9.479 1.00 95.69 80 ASN A C 1
ATOM 623 O O . ASN A 1 80 ? 5.845 8.762 -10.548 1.00 95.69 80 ASN A O 1
ATOM 627 N N . GLY A 1 81 ? 4.292 7.758 -9.282 1.00 94.12 81 GLY A N 1
ATOM 628 C CA . GLY A 1 81 ? 3.780 6.873 -10.322 1.00 94.12 81 GLY A CA 1
ATOM 629 C C . GLY A 1 81 ? 4.699 5.697 -10.638 1.00 94.12 81 GLY A C 1
ATOM 630 O O . GLY A 1 81 ? 5.512 5.274 -9.818 1.00 94.12 81 GLY A O 1
ATOM 631 N N . LEU A 1 82 ? 4.523 5.131 -11.831 1.00 94.44 82 LEU A N 1
ATOM 632 C CA . LEU A 1 82 ? 5.233 3.931 -12.272 1.00 94.44 82 LEU A CA 1
ATOM 633 C C . LEU A 1 82 ? 6.742 4.150 -12.329 1.00 94.44 82 LEU A C 1
ATOM 635 O O . LEU A 1 82 ? 7.204 5.191 -12.792 1.00 94.44 82 LEU A O 1
ATOM 639 N N . GLU A 1 83 ? 7.505 3.150 -11.902 1.00 94.19 83 GLU A N 1
ATOM 640 C CA . GLU A 1 83 ? 8.889 3.009 -12.348 1.00 94.19 83 GLU A CA 1
ATOM 641 C C . GLU A 1 83 ? 8.846 2.359 -13.735 1.00 94.19 83 GLU A C 1
ATOM 643 O O . GLU A 1 83 ? 8.434 1.207 -13.869 1.00 94.19 83 GLU A O 1
ATOM 648 N N . LEU A 1 84 ? 9.135 3.137 -14.781 1.00 93.38 84 LEU A N 1
ATOM 649 C CA . LEU A 1 84 ? 8.826 2.737 -16.154 1.00 93.38 84 LEU A CA 1
ATOM 650 C C . LEU A 1 84 ? 9.671 1.539 -16.596 1.00 93.38 84 LEU A C 1
ATOM 652 O O . LEU A 1 84 ? 9.133 0.606 -17.188 1.00 93.38 84 LEU A O 1
ATOM 656 N N . GLU A 1 85 ? 10.964 1.535 -16.279 1.00 93.62 85 GLU A N 1
ATOM 657 C CA . GLU A 1 85 ? 11.875 0.471 -16.709 1.00 93.62 85 GLU A CA 1
ATOM 658 C C . GLU A 1 85 ? 11.549 -0.856 -16.011 1.00 93.62 85 GLU A C 1
ATOM 660 O O . GLU A 1 85 ? 11.456 -1.906 -16.650 1.00 93.62 85 GLU A O 1
ATOM 665 N N . SER A 1 86 ? 11.278 -0.819 -14.707 1.00 91.75 86 SER A N 1
ATOM 666 C CA . SER A 1 86 ? 10.811 -1.961 -13.920 1.00 91.75 86 SER A CA 1
ATOM 667 C C . SER A 1 86 ? 9.467 -2.477 -14.429 1.00 91.75 86 SER A C 1
ATOM 669 O O . SER A 1 86 ? 9.298 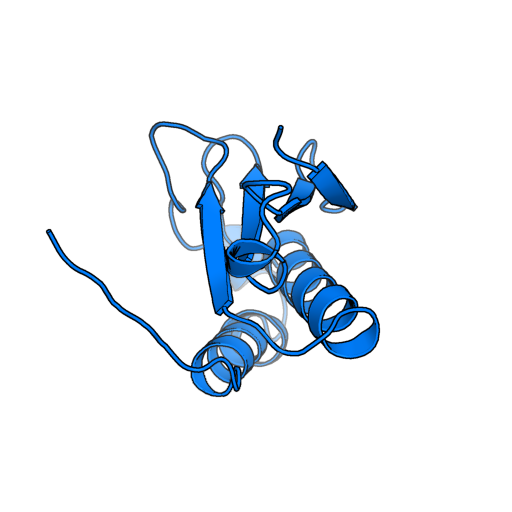-3.686 -14.589 1.00 91.75 86 SER A O 1
ATOM 671 N N . ALA A 1 87 ? 8.524 -1.587 -14.758 1.00 93.62 87 ALA A N 1
ATOM 672 C CA . ALA A 1 87 ? 7.221 -1.986 -15.283 1.00 93.62 87 ALA A CA 1
ATOM 673 C C . ALA A 1 87 ? 7.327 -2.680 -16.649 1.00 93.62 87 ALA A C 1
ATOM 675 O O . ALA A 1 87 ? 6.638 -3.671 -16.887 1.00 93.62 87 ALA A O 1
ATOM 676 N N . LEU A 1 88 ? 8.202 -2.191 -17.533 1.00 95.00 88 LEU A N 1
ATOM 677 C CA . LEU A 1 88 ? 8.430 -2.782 -18.855 1.00 95.00 88 LEU A CA 1
ATOM 678 C C . LEU A 1 88 ? 9.229 -4.091 -18.790 1.00 95.00 88 LEU A C 1
ATOM 680 O O . LEU A 1 88 ? 8.999 -4.990 -19.598 1.00 95.00 88 LEU A O 1
ATOM 684 N N . SER A 1 89 ? 10.151 -4.213 -17.833 1.00 95.25 89 SER A N 1
ATOM 685 C CA . SER A 1 89 ? 10.994 -5.404 -17.661 1.00 95.25 89 SER A CA 1
ATOM 686 C C . SER A 1 89 ? 10.351 -6.512 -16.824 1.00 95.25 89 SER A C 1
ATOM 688 O O . SER A 1 89 ? 10.843 -7.638 -16.855 1.00 95.25 89 SER A O 1
ATOM 690 N N . SER A 1 90 ? 9.250 -6.233 -16.118 1.00 93.94 90 SER A N 1
ATOM 691 C CA . SER A 1 90 ? 8.541 -7.198 -15.268 1.00 93.94 90 SER A CA 1
ATOM 692 C C . SER A 1 90 ? 7.379 -7.866 -16.019 1.00 93.94 90 SER A C 1
ATOM 694 O O . SER A 1 90 ? 6.337 -7.237 -16.233 1.00 93.94 90 SER A O 1
ATOM 696 N N . PRO A 1 91 ? 7.481 -9.156 -16.400 1.00 95.19 91 PRO A N 1
ATOM 697 C CA . PRO A 1 91 ? 6.423 -9.828 -17.145 1.00 95.19 91 PRO A CA 1
ATOM 698 C C . PRO A 1 91 ? 5.112 -9.896 -16.356 1.00 95.19 91 PRO A C 1
ATOM 700 O O . PRO A 1 91 ? 5.030 -10.511 -15.289 1.00 95.19 91 PRO A O 1
ATOM 703 N N . GLY A 1 92 ? 4.060 -9.308 -16.922 1.00 95.44 92 GLY A N 1
ATOM 704 C CA . GLY A 1 92 ? 2.745 -9.244 -16.292 1.00 95.44 92 GLY A CA 1
ATOM 705 C C . GLY A 1 92 ? 2.634 -8.186 -15.193 1.00 95.44 92 GLY A C 1
ATOM 706 O O . GLY A 1 92 ? 1.802 -8.341 -14.303 1.00 95.44 92 GLY A O 1
ATOM 707 N N . PHE A 1 93 ? 3.469 -7.138 -15.218 1.00 96.75 93 PHE A N 1
ATOM 708 C CA . PHE A 1 93 ? 3.441 -6.036 -14.250 1.00 96.75 93 PHE A CA 1
ATOM 709 C C . PHE A 1 93 ? 2.016 -5.540 -13.950 1.00 96.75 93 PHE A C 1
ATOM 711 O O . PHE A 1 93 ? 1.589 -5.469 -12.793 1.00 96.75 93 PHE A O 1
ATOM 718 N N . PHE A 1 94 ? 1.254 -5.239 -15.005 1.00 95.50 94 PHE A N 1
ATOM 719 C CA . PHE A 1 94 ? -0.099 -4.716 -14.873 1.00 95.50 94 PHE A CA 1
ATOM 720 C C . PHE A 1 94 ? -1.045 -5.762 -14.292 1.00 95.50 94 PHE A C 1
ATOM 722 O O . PHE A 1 94 ? -1.727 -5.489 -13.310 1.00 95.50 94 PHE A O 1
ATOM 729 N N . GLU A 1 95 ? -1.085 -6.966 -14.854 1.00 96.06 95 GLU A N 1
ATOM 730 C CA . GLU A 1 95 ? -2.059 -7.990 -14.481 1.00 96.06 95 GLU A CA 1
ATOM 731 C C . GLU A 1 95 ? -1.778 -8.611 -13.112 1.00 96.06 95 GLU A C 1
ATOM 733 O O . GLU A 1 95 ? -2.721 -8.963 -12.405 1.00 96.06 95 GLU A O 1
ATOM 738 N N . ARG A 1 96 ? -0.503 -8.763 -12.739 1.00 95.44 96 ARG A N 1
ATOM 739 C CA . ARG A 1 96 ? -0.079 -9.510 -11.544 1.00 95.44 96 ARG A CA 1
ATOM 740 C C . ARG A 1 96 ? 0.184 -8.638 -10.326 1.00 95.44 96 ARG A C 1
ATOM 742 O O . ARG A 1 96 ? 0.062 -9.161 -9.218 1.00 95.44 96 ARG A O 1
ATOM 749 N N . HIS A 1 97 ? 0.526 -7.363 -10.525 1.00 96.06 97 HIS A N 1
ATOM 750 C CA . HIS A 1 97 ? 0.912 -6.455 -9.442 1.00 96.06 97 HIS A CA 1
ATOM 751 C C . HIS A 1 97 ? -0.018 -5.238 -9.361 1.00 96.06 97 HIS A C 1
ATOM 753 O O . HIS A 1 97 ? -0.738 -5.070 -8.368 1.00 96.06 97 HIS A O 1
ATOM 759 N N . LEU A 1 98 ? -0.066 -4.407 -10.409 1.00 96.94 98 LEU A N 1
ATOM 760 C CA . LEU A 1 98 ? -0.772 -3.121 -10.351 1.00 96.94 98 LEU A CA 1
ATOM 761 C C . LEU A 1 98 ? -2.296 -3.293 -10.283 1.00 96.94 98 LEU A C 1
ATOM 763 O O . LEU A 1 98 ? -2.942 -2.826 -9.343 1.00 96.94 98 LEU A O 1
ATOM 767 N N . ASN A 1 99 ? -2.881 -4.008 -11.245 1.00 95.75 99 ASN A N 1
ATOM 768 C CA . ASN A 1 99 ? -4.331 -4.185 -11.342 1.00 95.75 99 ASN A CA 1
ATOM 769 C C . ASN A 1 99 ? -4.874 -5.013 -10.178 1.00 95.75 99 ASN A C 1
ATOM 771 O O . ASN A 1 99 ? -5.992 -4.781 -9.725 1.00 95.75 99 ASN A O 1
ATOM 775 N N . THR A 1 100 ? -4.086 -5.949 -9.650 1.00 94.44 100 THR A N 1
ATOM 776 C CA . THR A 1 100 ? -4.451 -6.701 -8.444 1.00 94.44 100 THR A CA 1
ATOM 777 C C . THR A 1 100 ? -4.532 -5.815 -7.209 1.00 94.44 100 THR A C 1
ATOM 779 O O . THR A 1 100 ? -5.471 -5.968 -6.429 1.00 94.44 100 THR A O 1
ATOM 782 N N . LEU A 1 101 ? -3.599 -4.867 -7.038 1.00 95.31 101 LEU A N 1
ATOM 783 C CA . LEU A 1 101 ? -3.673 -3.892 -5.952 1.00 95.31 101 LEU A CA 1
ATOM 784 C C . LEU A 1 101 ? -4.880 -2.969 -6.142 1.00 95.31 101 LEU A C 1
ATOM 786 O O . LEU A 1 101 ? -5.657 -2.791 -5.209 1.00 95.31 101 LEU A O 1
ATOM 790 N N . PHE A 1 102 ? -5.079 -2.417 -7.342 1.00 94.50 102 PHE A N 1
ATOM 791 C CA . PHE A 1 102 ? -6.216 -1.532 -7.612 1.00 94.50 102 PHE A CA 1
ATOM 792 C C . PHE A 1 102 ? -7.553 -2.224 -7.407 1.00 94.50 102 PHE A C 1
ATOM 794 O O . PHE A 1 102 ? -8.427 -1.666 -6.749 1.00 94.50 102 PHE A O 1
ATOM 801 N N . ARG A 1 103 ? -7.700 -3.461 -7.887 1.00 93.56 103 ARG A N 1
ATOM 802 C CA . ARG A 1 103 ? -8.885 -4.269 -7.609 1.00 93.56 103 ARG A CA 1
ATOM 803 C C . ARG A 1 103 ? -9.106 -4.385 -6.108 1.00 93.56 103 ARG A C 1
ATOM 805 O O . ARG A 1 103 ? -10.216 -4.134 -5.661 1.00 93.56 103 ARG A O 1
ATOM 812 N N . ARG A 1 104 ? -8.060 -4.705 -5.342 1.00 90.62 104 ARG A N 1
ATOM 813 C CA . ARG A 1 104 ? -8.164 -4.832 -3.888 1.00 90.62 104 ARG A CA 1
ATOM 814 C C . ARG A 1 104 ? -8.587 -3.532 -3.220 1.00 90.62 104 ARG A C 1
ATOM 816 O O . ARG A 1 104 ? -9.478 -3.577 -2.388 1.00 90.62 104 ARG A O 1
ATOM 823 N N . LEU A 1 105 ? -8.000 -2.398 -3.601 1.00 91.00 105 LEU A N 1
ATOM 824 C CA . LEU A 1 105 ? -8.361 -1.087 -3.058 1.00 91.00 105 LEU A CA 1
ATOM 825 C C . LEU A 1 105 ? -9.807 -0.706 -3.399 1.00 91.00 105 LEU A C 1
ATOM 827 O O . LEU A 1 105 ? -10.512 -0.207 -2.533 1.00 91.00 105 LEU A O 1
ATOM 831 N N . LEU A 1 106 ? -10.265 -0.977 -4.625 1.00 89.75 106 LEU A N 1
ATOM 832 C CA . LEU A 1 106 ? -11.635 -0.683 -5.068 1.00 89.75 106 LEU A CA 1
ATOM 833 C C . LEU A 1 106 ? -12.683 -1.598 -4.426 1.00 89.75 106 LEU A C 1
ATOM 835 O O . LEU A 1 106 ? -13.830 -1.195 -4.255 1.00 89.75 106 LEU A O 1
ATOM 839 N N . THR A 1 107 ? -12.308 -2.832 -4.091 1.00 87.12 107 THR A N 1
ATOM 840 C CA . THR A 1 107 ? -13.181 -3.785 -3.397 1.00 87.12 107 THR A CA 1
ATOM 841 C C . THR A 1 107 ? -12.912 -3.841 -1.898 1.00 87.12 107 THR A C 1
ATOM 843 O O . THR A 1 107 ? -13.447 -4.727 -1.232 1.00 87.12 107 THR A O 1
ATOM 846 N N . TYR A 1 108 ? -12.066 -2.956 -1.361 1.00 78.44 108 TYR A N 1
ATOM 847 C CA . TYR A 1 108 ? -11.735 -2.952 0.056 1.00 78.44 108 TYR A CA 1
ATOM 848 C C . TYR A 1 108 ? -12.996 -2.574 0.822 1.00 78.44 108 TYR A C 1
ATOM 850 O O . TYR A 1 108 ? -13.487 -1.449 0.737 1.00 78.44 108 TYR A O 1
ATOM 858 N N . VAL A 1 109 ? -13.564 -3.539 1.543 1.00 62.19 109 VAL A N 1
ATOM 859 C CA . VAL A 1 109 ? -14.842 -3.367 2.237 1.00 62.19 109 VAL A CA 1
ATOM 860 C C . VAL A 1 109 ? -14.602 -2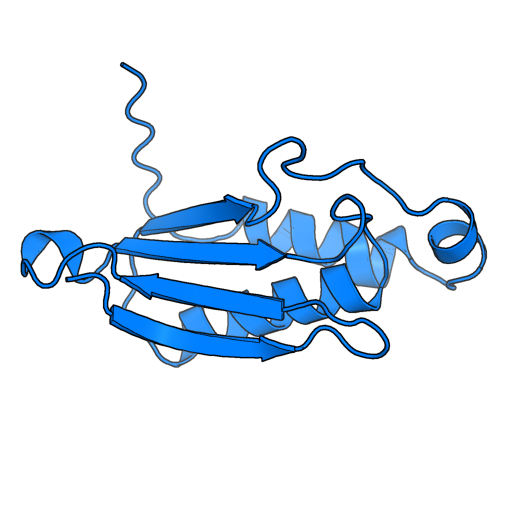.664 3.577 1.00 62.19 109 VAL A C 1
ATOM 862 O O . VAL A 1 109 ? -14.835 -3.224 4.646 1.00 62.19 109 VAL A O 1
ATOM 865 N N . ALA A 1 110 ? -14.107 -1.429 3.513 1.00 54.56 110 ALA A N 1
ATOM 866 C CA . ALA A 1 110 ? -14.168 -0.466 4.601 1.00 54.56 110 ALA A CA 1
ATOM 867 C C . ALA A 1 110 ? -15.281 0.530 4.293 1.00 54.56 110 ALA A C 1
ATOM 869 O O . ALA A 1 110 ? -15.396 1.024 3.175 1.00 54.56 110 ALA A O 1
ATOM 870 N N . SER A 1 111 ? -16.114 0.830 5.284 1.00 49.16 111 SER A N 1
ATOM 871 C CA . SER A 1 111 ? -17.114 1.889 5.163 1.00 49.16 111 SER A CA 1
ATOM 872 C C . SER A 1 111 ? -16.377 3.216 4.922 1.00 49.16 111 SER A C 1
ATOM 874 O O . SER A 1 111 ? -15.747 3.743 5.838 1.00 49.16 111 SER A O 1
ATOM 876 N N . TYR A 1 112 ? -16.365 3.720 3.684 1.00 42.97 112 TYR A N 1
ATOM 877 C CA . TYR A 1 112 ? -15.690 4.973 3.346 1.00 42.97 112 TYR A CA 1
ATOM 878 C C . TYR A 1 112 ? -16.408 6.142 4.030 1.00 42.97 112 TYR A C 1
ATOM 880 O O . TYR A 1 112 ? -17.526 6.491 3.658 1.00 42.97 112 TYR A O 1
ATOM 888 N N . TYR A 1 113 ? -15.752 6.776 5.004 1.00 39.81 113 TYR A N 1
ATOM 889 C CA . TYR A 1 113 ? -16.155 8.084 5.520 1.00 39.81 113 TYR A CA 1
ATOM 890 C C . TYR A 1 113 ? -15.200 9.138 4.952 1.00 39.81 113 TYR A C 1
ATOM 892 O O . TYR A 1 113 ? -14.142 9.415 5.512 1.00 39.81 113 TYR A O 1
ATOM 900 N N . LEU A 1 114 ? -15.545 9.696 3.791 1.00 31.02 114 LEU A N 1
ATOM 901 C CA . LEU A 1 114 ? -14.819 10.820 3.204 1.00 31.02 114 LEU A CA 1
ATOM 902 C C . LEU A 1 114 ? -15.350 12.117 3.833 1.00 31.02 114 LEU A C 1
ATOM 904 O O . LEU A 1 114 ? -16.392 12.625 3.425 1.00 31.02 114 LEU A O 1
ATOM 908 N N . ARG A 1 115 ? -14.656 12.651 4.845 1.00 29.39 115 ARG A N 1
ATOM 909 C CA . ARG A 1 115 ? -14.933 13.993 5.377 1.00 29.39 115 ARG A CA 1
ATOM 910 C C . ARG A 1 115 ? -13.960 14.982 4.740 1.00 29.39 115 ARG A C 1
ATOM 912 O O . ARG A 1 115 ? -12.787 15.006 5.094 1.00 29.39 115 ARG A O 1
ATOM 919 N N . ILE A 1 116 ? -14.458 15.762 3.787 1.00 34.97 116 ILE A N 1
ATOM 920 C CA . ILE A 1 116 ? -13.755 16.919 3.225 1.00 34.97 116 ILE A CA 1
ATOM 921 C C . ILE A 1 116 ? -14.125 18.118 4.110 1.00 34.97 116 ILE A C 1
ATOM 923 O O . ILE A 1 116 ? -15.314 18.346 4.350 1.00 34.97 116 ILE A O 1
ATOM 927 N N . HIS A 1 117 ? -13.123 18.816 4.645 1.00 41.78 117 HIS A N 1
ATOM 928 C CA . HIS A 1 117 ? -13.275 20.132 5.269 1.00 41.78 117 HIS A CA 1
ATOM 929 C C . HIS A 1 117 ? -12.856 21.206 4.274 1.00 41.78 117 HIS A C 1
ATOM 931 O O . HIS A 1 117 ? -11.821 20.987 3.604 1.00 41.78 117 HIS A O 1
#

Radius of gyration: 14.63 Å; chains: 1; bounding box: 33×31×41 Å

Foldseek 3Di:
DKAWDDKAAQPPFPKIWTWIQHDPPPVRQQEIEIEIEGPPAAADAQSSQVRLVVVLVCPVPPHDAHHYDYAYPHPPHRGPYHPVVRCVPDVCSCPPGVVVSVVCVVPVPHPDDDDDD

pLDDT: mean 89.83, std 14.63, range [29.39, 98.62]

Secondary structure (DSSP, 8-state):
--EEEEEEEPTTSS-EEEEEES-SSGGGTTEEEEEEE-TTT--B-HHHHHHHHHHHHHHHHHS-S-EEEEEESSTT-S---B-HHHHHHSTTHIIIIIHHHHHHHHT----------